Protein AF-A0A7K4VHZ4-F1 (afdb_monomer_lite)

Sequence (80 aa):
MSETFETLHNLVHKGVKVVMDIPYELWNETSAEVADLKKQCDVLVEEYEDVIEDWYRHHQTEDLSQFLCANHVLKGKDTS

pLDDT: mean 87.08, std 10.84, range [51.75, 98.31]

Radius of gyration: 20.01 Å; chains: 1; bounding box: 36×32×52 Å

Structure (mmCIF, N/CA/C/O backbone):
data_AF-A0A7K4VHZ4-F1
#
_entry.id   AF-A0A7K4VHZ4-F1
#
loop_
_atom_site.group_PDB
_atom_site.id
_atom_site.type_symbol
_atom_site.label_atom_id
_atom_site.label_alt_id
_atom_site.label_comp_id
_atom_site.label_asym_id
_atom_site.label_entity_id
_atom_site.label_seq_id
_atom_site.pdbx_PDB_ins_code
_atom_site.Cartn_x
_atom_site.Cartn_y
_atom_site.Cartn_z
_atom_site.occupancy
_atom_site.B_iso_or_equiv
_atom_site.auth_seq_id
_atom_site.auth_comp_id
_atom_site.auth_asym_id
_atom_site.auth_atom_id
_atom_site.pdbx_PDB_model_num
ATOM 1 N N . MET A 1 1 ? -1.883 -4.892 17.639 1.00 57.62 1 MET A N 1
ATOM 2 C CA . MET A 1 1 ? -2.714 -4.470 18.785 1.00 57.62 1 MET A CA 1
ATOM 3 C C . MET A 1 1 ? -2.054 -3.239 19.382 1.00 57.62 1 MET A C 1
ATOM 5 O O . MET A 1 1 ? -0.831 -3.205 19.395 1.00 57.62 1 MET A O 1
ATOM 9 N N . SER A 1 2 ? -2.802 -2.202 19.760 1.00 72.56 2 SER A N 1
ATOM 10 C CA . SER A 1 2 ? -2.189 -1.015 20.378 1.00 72.56 2 SER A CA 1
ATOM 11 C C . SER A 1 2 ? -1.800 -1.319 21.832 1.00 72.56 2 SER A C 1
ATOM 13 O O . SER A 1 2 ? -2.556 -1.975 22.550 1.00 72.56 2 SER A O 1
ATOM 15 N N . GLU A 1 3 ? -0.634 -0.828 22.262 1.00 75.00 3 GLU A N 1
ATOM 16 C CA . GLU A 1 3 ? -0.090 -0.976 23.625 1.00 75.00 3 GLU A CA 1
ATOM 17 C C . GLU A 1 3 ? -1.076 -0.477 24.705 1.00 75.00 3 GLU A C 1
ATOM 19 O O . GLU A 1 3 ? -1.191 -1.030 25.804 1.00 75.00 3 GLU A O 1
ATOM 24 N N . THR A 1 4 ? -1.875 0.539 24.368 1.00 78.50 4 THR A N 1
ATOM 25 C CA . THR A 1 4 ? -2.933 1.064 25.239 1.00 78.50 4 THR A CA 1
ATOM 26 C C . THR A 1 4 ? -4.045 0.039 25.457 1.00 78.50 4 THR A C 1
ATOM 28 O O . THR A 1 4 ? -4.472 -0.173 26.592 1.00 78.50 4 THR A O 1
ATOM 31 N N . PHE A 1 5 ? -4.491 -0.640 24.398 1.00 79.81 5 PHE A N 1
ATOM 32 C CA . PHE A 1 5 ? -5.542 -1.653 24.503 1.00 79.81 5 PHE A CA 1
ATOM 33 C C . PHE A 1 5 ? -5.058 -2.914 25.221 1.00 79.81 5 PHE A C 1
ATOM 35 O O . PHE A 1 5 ? -5.817 -3.492 25.995 1.00 79.81 5 PHE A O 1
ATOM 42 N N . GLU A 1 6 ? -3.786 -3.293 25.070 1.00 81.12 6 GLU A N 1
ATOM 43 C CA . GLU A 1 6 ? -3.168 -4.342 25.897 1.00 81.12 6 GLU A CA 1
ATOM 44 C C . GLU A 1 6 ? -3.207 -3.995 27.388 1.00 81.12 6 GLU A C 1
ATOM 46 O O . GLU A 1 6 ? -3.557 -4.831 28.225 1.00 81.12 6 GLU A O 1
ATOM 51 N N . THR A 1 7 ? -2.899 -2.746 27.737 1.00 84.62 7 THR A N 1
ATOM 52 C CA . THR A 1 7 ? -2.963 -2.278 29.127 1.00 84.62 7 THR A CA 1
ATOM 53 C C . THR A 1 7 ? -4.395 -2.319 29.664 1.00 84.62 7 THR A C 1
ATOM 55 O O . THR A 1 7 ? -4.623 -2.793 30.780 1.00 84.62 7 THR A O 1
ATOM 58 N N . LEU A 1 8 ? -5.376 -1.888 28.867 1.00 83.00 8 LEU A N 1
ATOM 59 C CA . LEU A 1 8 ? -6.791 -1.926 29.243 1.00 83.00 8 LEU A CA 1
ATOM 60 C C . LEU A 1 8 ? -7.304 -3.366 29.412 1.00 83.00 8 LEU A C 1
ATOM 62 O O . LEU A 1 8 ? -7.953 -3.655 30.418 1.00 83.00 8 LEU A O 1
ATOM 66 N N . HIS A 1 9 ? -6.955 -4.288 28.507 1.00 83.06 9 HIS A N 1
ATOM 67 C CA . HIS A 1 9 ? -7.282 -5.717 28.633 1.00 83.06 9 HIS A CA 1
ATOM 68 C C . HIS A 1 9 ? -6.701 -6.325 29.909 1.00 83.06 9 HIS A C 1
ATOM 70 O O . HIS A 1 9 ? -7.399 -7.037 30.630 1.00 83.06 9 HIS A O 1
ATOM 76 N N . ASN A 1 10 ? -5.454 -5.992 30.248 1.00 85.56 10 ASN A N 1
ATOM 77 C CA . ASN A 1 10 ? -4.813 -6.458 31.477 1.00 85.56 10 ASN A CA 1
ATOM 78 C C . ASN A 1 10 ? -5.517 -5.954 32.746 1.00 85.56 10 ASN A C 1
ATOM 80 O O . ASN A 1 10 ? -5.574 -6.673 33.745 1.00 85.56 10 ASN A O 1
ATOM 84 N N . LEU A 1 11 ? -6.056 -4.733 32.730 1.00 88.44 11 LEU A N 1
ATOM 85 C CA . LEU A 1 11 ? -6.833 -4.184 33.843 1.00 88.44 11 LEU A CA 1
ATOM 86 C C . LEU A 1 11 ? -8.188 -4.888 33.978 1.00 88.44 11 LEU A C 1
ATOM 88 O O . LEU A 1 11 ? -8.528 -5.328 35.078 1.00 88.44 11 LEU A O 1
ATOM 92 N N . VAL A 1 12 ? -8.913 -5.074 32.869 1.00 86.56 12 VAL A N 1
ATOM 93 C CA . VAL A 1 12 ? -10.176 -5.834 32.843 1.00 86.56 12 VAL A CA 1
ATOM 94 C C . VAL A 1 12 ? -9.958 -7.266 33.343 1.00 86.56 12 VAL A C 1
ATOM 96 O O . VAL A 1 12 ? -10.694 -7.731 34.212 1.00 86.56 12 VAL A O 1
ATOM 99 N N . HIS A 1 13 ? -8.895 -7.938 32.891 1.00 85.50 13 HIS A N 1
ATOM 100 C CA . HIS A 1 13 ? -8.540 -9.292 33.327 1.00 85.50 13 HIS A CA 1
ATOM 101 C C . HIS A 1 13 ? -8.197 -9.370 34.826 1.00 85.50 13 HIS A C 1
ATOM 103 O O . HIS A 1 13 ? -8.436 -10.384 35.477 1.00 85.50 13 HIS A O 1
ATOM 109 N N . LYS A 1 14 ? -7.674 -8.285 35.410 1.00 91.75 14 LYS A N 1
ATOM 110 C CA . LYS A 1 14 ? -7.430 -8.159 36.858 1.00 91.75 14 LYS A CA 1
ATOM 111 C C . LYS A 1 14 ? -8.687 -7.787 37.660 1.00 91.75 14 LYS A C 1
ATOM 113 O O . LYS A 1 14 ? -8.584 -7.543 38.859 1.00 91.75 14 LYS A O 1
ATOM 118 N N . GLY A 1 15 ? -9.860 -7.742 37.026 1.00 86.50 15 GLY A N 1
ATOM 119 C CA . GLY A 1 15 ? -11.136 -7.424 37.670 1.00 86.50 15 GLY A CA 1
ATOM 120 C C . GLY A 1 15 ? -11.388 -5.927 37.855 1.00 86.50 15 GLY A C 1
ATOM 121 O O . GLY A 1 15 ? -12.331 -5.544 38.548 1.00 86.50 15 GLY A O 1
ATOM 122 N N . VAL A 1 16 ? -10.568 -5.065 37.245 1.00 91.25 16 VAL A N 1
ATOM 123 C CA . VAL A 1 16 ? -10.806 -3.620 37.251 1.00 91.25 16 VAL A CA 1
ATOM 124 C C . VAL A 1 16 ? -11.938 -3.313 36.279 1.00 91.25 16 VAL A C 1
ATOM 126 O O . VAL A 1 16 ? -11.868 -3.633 35.094 1.00 91.25 16 VAL A O 1
ATOM 129 N N . LYS A 1 17 ? -12.988 -2.654 36.776 1.00 81.25 17 LYS A N 1
ATOM 130 C CA . LYS A 1 17 ? -14.084 -2.178 35.932 1.00 81.25 17 LYS A CA 1
ATOM 131 C C . LYS A 1 17 ? -13.612 -0.975 35.115 1.00 81.25 17 LYS A C 1
ATOM 133 O O . LYS A 1 17 ? -13.571 0.142 35.623 1.00 81.25 17 LYS A O 1
ATOM 138 N N . VAL A 1 18 ? -13.280 -1.211 33.852 1.00 80.38 18 VAL A N 1
ATOM 139 C CA . VAL A 1 18 ? -13.011 -0.161 32.865 1.00 80.38 18 VAL A CA 1
ATOM 140 C C . VAL A 1 18 ? -14.317 0.158 32.142 1.00 80.38 18 VAL A C 1
ATOM 142 O O . VAL A 1 18 ? -14.980 -0.744 31.634 1.00 80.38 18 VAL A O 1
ATOM 145 N N . VAL A 1 19 ? -14.707 1.431 32.118 1.00 77.25 19 VAL A N 1
ATOM 146 C CA . VAL A 1 19 ? -15.855 1.906 31.334 1.00 77.25 19 VAL A CA 1
ATOM 147 C C . VAL A 1 19 ? -15.308 2.637 30.116 1.00 77.25 19 VAL A C 1
ATOM 149 O O . VAL A 1 19 ? -14.522 3.566 30.274 1.00 77.25 19 VAL A O 1
ATOM 152 N N . MET A 1 20 ? -15.708 2.202 28.924 1.00 75.38 20 MET A N 1
ATOM 153 C CA . MET A 1 20 ? -15.400 2.864 27.658 1.00 75.38 20 MET A CA 1
ATOM 154 C C . MET A 1 20 ? -16.679 3.036 26.843 1.00 75.38 20 MET A C 1
ATOM 156 O O . MET A 1 20 ? -17.590 2.216 26.948 1.00 75.38 20 MET A O 1
ATOM 160 N N . ASP A 1 21 ? -16.702 4.059 25.989 1.00 80.19 21 ASP A N 1
ATOM 161 C CA . ASP A 1 21 ? -17.811 4.337 25.065 1.00 80.19 21 ASP A CA 1
ATOM 162 C C . ASP A 1 21 ? -17.850 3.371 23.861 1.00 80.19 21 ASP A C 1
ATOM 164 O O . ASP A 1 21 ? -18.727 3.466 23.005 1.00 80.19 21 ASP A O 1
ATOM 168 N N . ILE A 1 22 ? -16.906 2.423 23.799 1.00 74.62 22 ILE A N 1
ATOM 169 C CA . ILE A 1 22 ? -16.763 1.426 22.736 1.00 74.62 22 ILE A CA 1
ATOM 170 C C . ILE A 1 22 ? -16.971 0.018 23.331 1.00 74.62 22 ILE A C 1
ATOM 172 O O . ILE A 1 22 ? -16.309 -0.320 24.323 1.00 74.62 22 ILE A O 1
ATOM 176 N N . PRO A 1 23 ? -17.851 -0.822 22.744 1.00 79.88 23 PRO A N 1
ATOM 177 C CA . PRO A 1 23 ? -18.057 -2.212 23.155 1.00 79.88 23 PRO A CA 1
ATOM 178 C C . PRO A 1 23 ? -16.754 -3.014 23.215 1.00 79.88 23 PRO A C 1
ATOM 180 O O . PRO A 1 23 ? -15.895 -2.859 22.352 1.00 79.88 23 PRO A O 1
ATOM 183 N N . TYR A 1 24 ? -16.635 -3.915 24.196 1.00 74.81 24 TYR A N 1
ATOM 184 C CA . TYR A 1 24 ? -15.431 -4.732 24.426 1.00 74.81 24 TYR A CA 1
ATOM 185 C C . TYR A 1 24 ? -14.966 -5.511 23.183 1.00 74.81 24 TYR A C 1
ATOM 187 O O . TYR A 1 24 ? -13.770 -5.662 22.949 1.00 74.81 24 TYR A O 1
ATOM 195 N N . GLU A 1 25 ? -15.912 -5.956 22.356 1.00 73.25 25 GLU A N 1
ATOM 196 C CA . GLU A 1 25 ? -15.655 -6.690 21.111 1.00 73.25 25 GLU A CA 1
ATOM 197 C C . GLU A 1 25 ? -14.852 -5.868 20.091 1.00 73.25 25 GLU A C 1
ATOM 199 O O . GLU A 1 25 ? -14.054 -6.430 19.345 1.00 73.25 25 GLU A O 1
ATOM 204 N N . LEU A 1 26 ? -14.995 -4.539 20.113 1.00 72.31 26 LEU A N 1
ATOM 205 C CA . LEU A 1 26 ? -14.357 -3.630 19.158 1.00 72.31 26 LEU A CA 1
ATOM 206 C C . LEU A 1 26 ? -13.014 -3.079 19.665 1.00 72.31 26 LEU A C 1
ATOM 208 O O . LEU A 1 26 ? -12.376 -2.272 19.000 1.00 72.31 26 LEU A O 1
ATOM 212 N N . TRP A 1 27 ? -12.541 -3.500 20.843 1.00 74.81 27 TRP A N 1
ATOM 213 C CA . TRP A 1 27 ? -11.282 -2.997 21.418 1.00 74.81 27 TRP A CA 1
ATOM 214 C C . TRP A 1 27 ? -10.039 -3.439 20.645 1.00 74.81 27 TRP A C 1
ATOM 216 O O . TRP A 1 27 ? -8.977 -2.834 20.767 1.00 74.81 27 TRP A O 1
ATOM 226 N N . ASN A 1 28 ? -10.161 -4.507 19.861 1.00 70.50 28 ASN A N 1
ATOM 227 C CA . ASN A 1 28 ? -9.083 -4.996 19.010 1.00 70.50 28 ASN A CA 1
ATOM 228 C C . ASN A 1 28 ? -9.226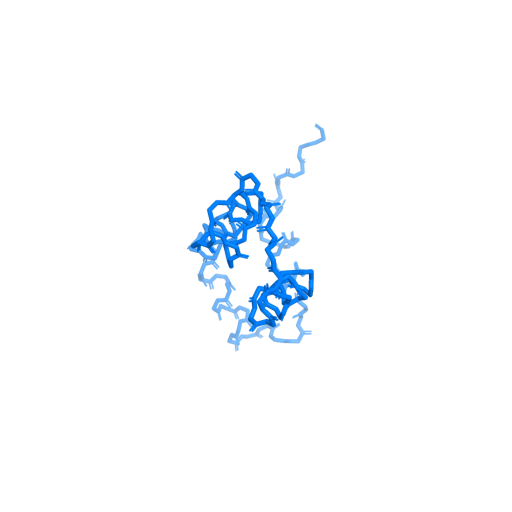 -4.523 17.560 1.00 70.50 28 ASN A C 1
ATOM 230 O O . ASN A 1 28 ? -8.375 -4.859 16.734 1.00 70.50 28 ASN A O 1
ATOM 234 N N . GLU A 1 29 ? -10.278 -3.765 17.244 1.00 73.56 29 GLU A N 1
ATOM 235 C CA . GLU A 1 29 ? -10.452 -3.202 15.915 1.00 73.56 29 GLU A CA 1
ATOM 236 C C . GLU A 1 29 ? -9.492 -2.031 15.706 1.00 73.56 29 GLU A C 1
ATOM 238 O O . GLU A 1 29 ? -9.221 -1.221 16.595 1.00 73.56 29 GLU A O 1
ATOM 243 N N . THR A 1 30 ? -8.92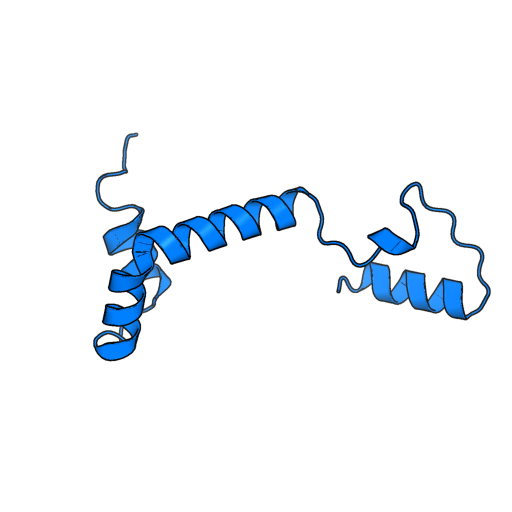8 -1.959 14.504 1.00 74.44 30 THR A N 1
ATOM 244 C CA . THR A 1 30 ? -8.192 -0.776 14.061 1.00 74.44 30 THR A CA 1
ATOM 245 C C . THR A 1 30 ? -9.150 0.407 13.970 1.00 74.44 30 THR A C 1
ATOM 247 O O . THR A 1 30 ? -10.320 0.215 13.641 1.00 74.44 30 THR A O 1
ATOM 250 N N . SER A 1 31 ? -8.668 1.630 14.211 1.00 82.50 31 SER A N 1
ATOM 251 C CA . SER A 1 31 ? -9.513 2.819 14.051 1.00 82.50 31 SER A CA 1
ATOM 252 C C . SER A 1 31 ? -10.092 2.898 12.634 1.00 82.50 31 SER A C 1
ATOM 254 O O . SER A 1 31 ? -9.517 2.342 11.690 1.00 82.50 31 SER A O 1
ATOM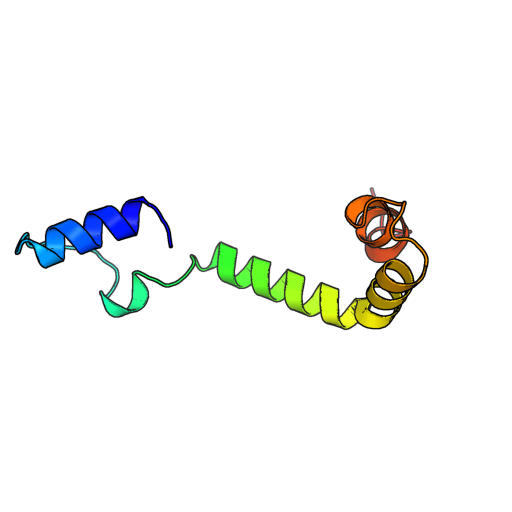 256 N N . ALA A 1 32 ? -11.218 3.596 12.477 1.00 82.25 32 ALA A N 1
ATOM 257 C CA . ALA A 1 32 ? -11.877 3.739 11.180 1.00 82.25 32 ALA A CA 1
ATOM 258 C C . ALA A 1 32 ? -10.929 4.320 10.117 1.00 82.25 32 ALA A C 1
ATOM 260 O O . ALA A 1 32 ? -10.932 3.867 8.978 1.00 82.25 32 ALA A O 1
ATOM 261 N N . GLU A 1 33 ? -10.064 5.258 10.503 1.00 84.44 33 GLU A N 1
ATOM 262 C CA . GLU A 1 33 ? -9.058 5.871 9.633 1.00 84.44 33 GLU A CA 1
ATOM 263 C C . GLU A 1 33 ? -8.000 4.860 9.176 1.00 84.44 33 GLU A C 1
ATOM 265 O O . GLU A 1 33 ? -7.611 4.849 8.012 1.00 84.44 33 GLU A O 1
ATOM 270 N N . VAL A 1 34 ? -7.544 3.982 10.075 1.00 87.50 34 VAL A N 1
ATOM 271 C CA . VAL A 1 34 ? -6.564 2.938 9.737 1.00 87.50 34 VAL A CA 1
ATOM 272 C C . VAL A 1 34 ? -7.201 1.856 8.866 1.00 87.50 34 VAL A C 1
ATOM 274 O O . VAL A 1 34 ? -6.560 1.365 7.938 1.00 87.50 34 VAL A O 1
ATOM 277 N N . ALA A 1 35 ? -8.457 1.494 9.133 1.00 86.88 35 ALA A N 1
ATOM 278 C CA . ALA A 1 35 ? -9.204 0.547 8.313 1.00 86.88 35 ALA A CA 1
ATOM 279 C C . ALA A 1 35 ? -9.447 1.093 6.896 1.00 86.88 35 ALA A C 1
ATOM 281 O O . ALA A 1 35 ? -9.275 0.365 5.918 1.00 86.88 35 ALA A O 1
ATOM 282 N N . ASP A 1 36 ? -9.788 2.378 6.778 1.00 89.38 36 ASP A N 1
ATOM 283 C CA . ASP A 1 36 ? -9.950 3.043 5.487 1.00 89.38 36 ASP A CA 1
ATOM 284 C C . ASP A 1 36 ? -8.621 3.129 4.725 1.00 89.38 36 ASP A C 1
ATOM 286 O O . ASP A 1 36 ? -8.557 2.744 3.558 1.00 89.38 36 ASP A O 1
ATOM 290 N N . LEU A 1 37 ? -7.528 3.514 5.394 1.00 93.88 37 LEU A N 1
ATOM 291 C CA . LEU A 1 37 ? -6.197 3.519 4.783 1.00 93.88 37 LEU A CA 1
ATOM 292 C C . LEU A 1 37 ? -5.788 2.122 4.299 1.00 93.88 37 LEU A C 1
ATOM 294 O O . LEU A 1 37 ? -5.281 1.980 3.190 1.00 93.88 37 LEU A O 1
ATOM 298 N N . LYS A 1 38 ? -6.041 1.078 5.098 1.00 91.56 38 LYS A N 1
ATOM 299 C CA . LYS A 1 38 ? -5.773 -0.308 4.695 1.00 91.56 38 LYS A CA 1
ATOM 300 C C . LYS A 1 38 ? -6.531 -0.660 3.415 1.00 91.56 38 LYS A C 1
ATOM 302 O O . LYS A 1 38 ? -5.924 -1.189 2.493 1.00 91.56 38 LYS A O 1
ATOM 307 N N . LYS A 1 39 ? -7.817 -0.308 3.332 1.00 93.12 39 LYS A N 1
ATOM 308 C CA . LYS A 1 39 ? -8.626 -0.523 2.128 1.00 93.12 39 LYS A CA 1
ATOM 309 C C . LYS A 1 39 ? -8.043 0.196 0.908 1.00 93.12 39 LYS A C 1
ATOM 311 O O . LYS A 1 39 ? -8.047 -0.365 -0.182 1.00 93.12 39 LYS A O 1
ATOM 316 N N . GLN A 1 40 ? -7.531 1.416 1.073 1.00 94.62 40 GLN A N 1
ATOM 317 C CA . GLN A 1 40 ? -6.849 2.128 -0.014 1.00 94.62 40 GLN A CA 1
ATOM 318 C C . GLN A 1 40 ? -5.568 1.402 -0.455 1.00 94.62 40 GLN A C 1
ATOM 320 O O . GLN A 1 40 ? -5.304 1.311 -1.652 1.00 94.62 40 GLN A O 1
ATOM 325 N N . CYS A 1 41 ? -4.796 0.840 0.482 1.00 95.69 41 CYS A N 1
ATOM 326 C CA . CYS A 1 41 ? -3.643 0.001 0.153 1.00 95.69 41 CYS A CA 1
ATOM 327 C C . CYS A 1 41 ? -4.046 -1.285 -0.577 1.00 95.69 41 CYS A C 1
ATOM 329 O O . CYS A 1 41 ? -3.363 -1.663 -1.523 1.00 95.69 41 CYS A O 1
ATOM 331 N N . ASP A 1 42 ? -5.138 -1.935 -0.172 1.00 96.50 42 ASP A N 1
ATOM 332 C CA . ASP A 1 42 ? -5.627 -3.152 -0.826 1.00 96.50 42 ASP A CA 1
ATOM 333 C C . ASP A 1 42 ? -5.980 -2.864 -2.301 1.00 96.50 42 ASP A C 1
ATOM 335 O O . ASP A 1 42 ? -5.498 -3.557 -3.193 1.00 96.50 42 ASP A O 1
ATOM 339 N N . VAL A 1 43 ? -6.698 -1.765 -2.580 1.00 96.50 43 VAL A N 1
ATOM 340 C CA . VAL A 1 43 ? -6.994 -1.318 -3.959 1.00 96.50 43 VAL A CA 1
ATOM 341 C C . VAL A 1 43 ? -5.718 -1.009 -4.747 1.00 96.50 43 VAL A C 1
ATOM 343 O O . VAL A 1 43 ? -5.619 -1.362 -5.918 1.00 96.50 43 VAL A O 1
ATOM 346 N N . LEU A 1 44 ? -4.729 -0.367 -4.118 1.00 96.31 44 LEU A N 1
ATOM 347 C CA . LEU A 1 44 ? -3.445 -0.078 -4.760 1.00 96.31 44 LEU A CA 1
ATOM 348 C C . LEU A 1 44 ? -2.712 -1.365 -5.163 1.00 96.31 44 LEU A C 1
ATOM 350 O O . LEU A 1 44 ? -2.146 -1.438 -6.248 1.00 96.31 44 LEU A O 1
ATOM 354 N N . VAL A 1 45 ? -2.707 -2.376 -4.295 1.00 97.06 45 VAL A N 1
ATOM 355 C CA . VAL A 1 45 ? -2.066 -3.662 -4.593 1.00 97.06 45 VAL A CA 1
ATOM 356 C C . VAL A 1 45 ? -2.784 -4.367 -5.740 1.00 97.06 45 VAL A C 1
ATOM 358 O O . VAL A 1 45 ? -2.112 -4.871 -6.632 1.00 97.06 45 VAL A O 1
ATOM 361 N N . GLU A 1 46 ? -4.118 -4.357 -5.750 1.00 97.62 46 GLU A N 1
ATOM 362 C CA . GLU A 1 46 ? -4.917 -4.934 -6.837 1.00 97.62 46 GLU A CA 1
ATOM 363 C C . GLU A 1 46 ? -4.682 -4.215 -8.179 1.00 97.62 46 GLU A C 1
ATOM 365 O O . GLU A 1 46 ? -4.506 -4.863 -9.206 1.00 97.62 46 GLU A O 1
ATOM 370 N N . GLU A 1 47 ? -4.644 -2.879 -8.196 1.00 97.50 47 GLU A N 1
ATOM 371 C CA . GLU A 1 47 ? -4.464 -2.097 -9.431 1.00 97.50 47 GLU A CA 1
ATOM 372 C C . GLU A 1 47 ? -3.056 -2.255 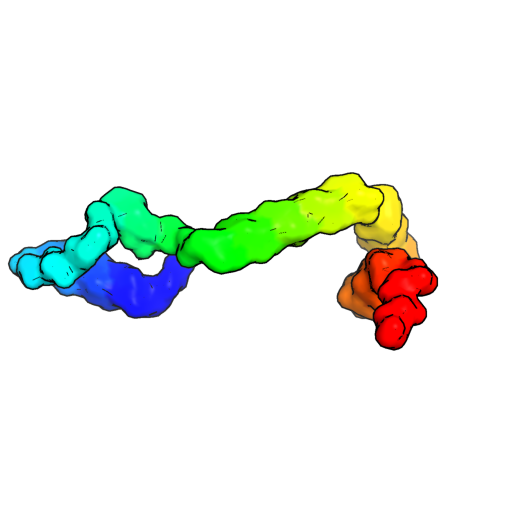-10.031 1.00 97.50 47 GLU A C 1
ATOM 374 O O . GLU A 1 47 ? -2.896 -2.216 -11.251 1.00 97.50 47 GLU A O 1
ATOM 379 N N . TYR A 1 48 ? -2.034 -2.434 -9.188 1.00 97.75 48 TYR A N 1
ATOM 380 C CA . TYR A 1 48 ? -0.627 -2.486 -9.600 1.00 97.75 48 TYR A CA 1
ATOM 381 C C . TYR A 1 48 ? 0.006 -3.878 -9.419 1.00 97.75 48 TYR A C 1
ATOM 383 O O . TYR A 1 48 ? 1.232 -3.975 -9.363 1.00 97.75 48 TYR A O 1
ATOM 391 N N . GLU A 1 49 ? -0.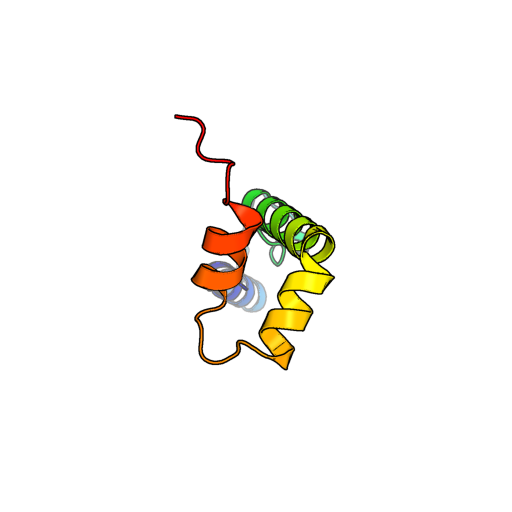793 -4.950 -9.358 1.00 98.12 49 GLU A N 1
ATOM 392 C CA . GLU A 1 49 ? -0.326 -6.330 -9.128 1.00 98.12 49 GLU A CA 1
ATOM 393 C C . GLU A 1 49 ? 0.811 -6.727 -10.085 1.00 98.12 49 GLU A C 1
ATOM 395 O O . GLU A 1 49 ? 1.885 -7.122 -9.630 1.00 98.12 49 GLU A O 1
ATOM 400 N N . ASP A 1 50 ? 0.632 -6.514 -11.393 1.00 98.12 50 ASP A N 1
ATOM 401 C CA . ASP A 1 50 ? 1.637 -6.840 -12.417 1.00 98.12 50 ASP A CA 1
ATOM 402 C C . ASP A 1 50 ? 2.966 -6.087 -12.205 1.00 98.12 50 ASP A C 1
ATOM 404 O O . ASP A 1 50 ? 4.052 -6.631 -12.408 1.00 98.12 50 ASP A O 1
ATOM 408 N N . VAL A 1 51 ? 2.893 -4.821 -11.781 1.00 97.88 51 VAL A N 1
ATOM 409 C CA . VAL A 1 51 ? 4.068 -3.971 -11.521 1.00 97.88 51 VAL A CA 1
ATOM 410 C C . VAL A 1 51 ? 4.799 -4.445 -10.266 1.00 97.88 51 VAL A C 1
ATOM 412 O O . VAL A 1 51 ? 6.029 -4.489 -10.235 1.00 97.88 51 VAL A O 1
ATOM 415 N N . ILE A 1 52 ? 4.048 -4.814 -9.227 1.00 98.19 52 ILE A N 1
ATOM 416 C CA . ILE A 1 52 ? 4.595 -5.367 -7.985 1.00 98.19 52 ILE A CA 1
ATOM 417 C C . ILE A 1 52 ? 5.269 -6.714 -8.263 1.00 98.19 52 ILE A C 1
ATOM 419 O O . ILE A 1 52 ? 6.365 -6.969 -7.757 1.00 98.19 52 ILE A O 1
ATOM 423 N N . GLU A 1 53 ? 4.655 -7.564 -9.085 1.00 98.31 53 GLU A N 1
ATOM 424 C CA . GLU A 1 53 ? 5.228 -8.846 -9.485 1.00 98.31 53 GLU A CA 1
ATOM 425 C C . GLU A 1 53 ? 6.517 -8.663 -10.296 1.00 98.31 53 GLU A C 1
ATOM 427 O O . GLU A 1 53 ? 7.508 -9.353 -10.039 1.00 98.31 53 GLU A O 1
ATOM 432 N N . ASP A 1 54 ? 6.543 -7.712 -11.231 1.00 98.25 54 ASP A N 1
ATOM 433 C CA . ASP A 1 54 ? 7.742 -7.382 -12.000 1.00 98.25 54 ASP A CA 1
ATOM 434 C C . ASP A 1 54 ? 8.877 -6.881 -11.099 1.00 98.25 54 ASP A C 1
ATOM 436 O O . ASP A 1 54 ? 10.007 -7.377 -11.183 1.00 98.25 54 ASP A O 1
ATOM 440 N N . TRP A 1 55 ? 8.571 -5.986 -10.152 1.00 98.31 55 TRP A N 1
ATOM 441 C CA . TRP A 1 55 ? 9.551 -5.548 -9.162 1.00 98.31 55 TRP A CA 1
ATOM 442 C C . TRP A 1 55 ? 10.106 -6.725 -8.365 1.00 98.31 55 TRP A C 1
ATOM 444 O O . TRP A 1 55 ? 11.325 -6.892 -8.243 1.00 98.31 55 TRP A O 1
ATOM 454 N N . TYR A 1 56 ? 9.209 -7.584 -7.875 1.00 97.75 56 TYR A N 1
ATOM 455 C CA . TYR A 1 56 ? 9.573 -8.750 -7.087 1.00 97.75 56 TYR A CA 1
ATOM 456 C C . TYR A 1 56 ? 10.431 -9.735 -7.877 1.00 97.75 56 TYR A C 1
ATOM 458 O O . TYR A 1 56 ? 11.292 -10.376 -7.286 1.00 97.75 56 TYR A O 1
ATOM 466 N N . ARG A 1 57 ? 10.238 -9.883 -9.191 1.00 98.00 57 ARG A N 1
ATOM 467 C CA . ARG A 1 57 ? 11.009 -10.831 -10.012 1.00 98.00 57 ARG A CA 1
ATOM 468 C C . ARG A 1 57 ? 12.325 -10.256 -10.529 1.00 98.00 57 ARG A C 1
ATOM 470 O O . ARG A 1 57 ? 13.283 -11.018 -10.666 1.00 98.00 57 ARG A O 1
ATOM 477 N N . HIS A 1 58 ? 12.386 -8.955 -10.817 1.00 97.75 58 HIS A N 1
ATOM 478 C CA . HIS A 1 58 ? 13.470 -8.381 -11.623 1.00 97.75 58 HIS A CA 1
ATOM 479 C C . HIS A 1 58 ? 14.141 -7.132 -11.027 1.00 97.75 58 HIS A C 1
ATOM 481 O O . HIS A 1 58 ? 15.292 -6.863 -11.370 1.00 97.75 58 HIS A O 1
ATOM 487 N N . HIS A 1 59 ? 13.488 -6.393 -10.122 1.00 96.38 59 HIS A N 1
ATOM 488 C CA . HIS A 1 59 ? 13.951 -5.068 -9.670 1.00 96.38 59 HIS A CA 1
ATOM 489 C C . HIS A 1 59 ? 14.206 -4.960 -8.160 1.00 96.38 59 HIS A C 1
ATOM 491 O O . HIS A 1 59 ? 14.258 -3.864 -7.614 1.00 96.38 59 HIS A O 1
ATOM 497 N N . GLN A 1 60 ? 14.466 -6.082 -7.487 1.00 94.81 60 GLN A N 1
ATOM 498 C CA . GLN A 1 60 ? 14.701 -6.163 -6.033 1.00 94.81 60 GLN A CA 1
ATOM 499 C C . GLN A 1 60 ? 15.861 -5.284 -5.514 1.00 94.81 60 GLN A C 1
ATOM 501 O O . GLN A 1 60 ? 15.981 -5.062 -4.312 1.00 94.81 60 GLN A O 1
ATOM 506 N N . THR A 1 61 ? 16.756 -4.819 -6.393 1.00 96.81 61 THR A N 1
ATOM 507 C CA . THR A 1 61 ? 17.838 -3.884 -6.040 1.00 96.81 61 THR A CA 1
ATOM 508 C C . THR A 1 61 ? 17.369 -2.433 -5.901 1.00 96.81 61 THR A C 1
ATOM 510 O O . THR A 1 61 ? 18.114 -1.612 -5.371 1.00 96.81 61 THR A O 1
ATOM 513 N N . GLU A 1 62 ? 16.181 -2.099 -6.406 1.00 96.06 62 GLU A N 1
ATOM 514 C CA . GLU A 1 62 ? 15.540 -0.791 -6.258 1.00 96.06 62 GLU A CA 1
ATOM 515 C C . GLU A 1 62 ? 14.560 -0.819 -5.079 1.00 96.06 62 GLU A C 1
ATOM 517 O O . GLU A 1 62 ? 13.911 -1.832 -4.830 1.00 96.06 62 GLU A O 1
ATOM 522 N N . ASP A 1 63 ? 14.434 0.291 -4.349 1.00 97.31 63 ASP A N 1
ATOM 523 C CA . ASP A 1 63 ? 13.437 0.405 -3.282 1.00 97.31 63 ASP A CA 1
ATOM 524 C C . ASP A 1 63 ? 12.014 0.313 -3.856 1.00 97.31 63 ASP A C 1
ATOM 526 O O . ASP A 1 63 ? 11.680 1.009 -4.817 1.00 97.31 63 ASP A O 1
ATOM 530 N N . LEU A 1 64 ? 11.162 -0.517 -3.244 1.00 95.81 64 LEU A N 1
ATOM 531 C CA . LEU A 1 64 ? 9.790 -0.723 -3.711 1.00 95.81 64 LEU A CA 1
ATOM 532 C C . LEU A 1 64 ? 8.987 0.580 -3.712 1.00 95.81 64 LEU A C 1
ATOM 534 O O . LEU A 1 64 ? 8.196 0.797 -4.620 1.00 95.81 64 LEU A O 1
ATOM 538 N N . SER A 1 65 ? 9.179 1.460 -2.728 1.00 94.50 65 SER A N 1
ATOM 539 C CA . SER A 1 65 ? 8.439 2.726 -2.655 1.00 94.50 65 SER A CA 1
ATOM 540 C C . SER A 1 65 ? 8.826 3.643 -3.812 1.00 94.50 65 SER A C 1
ATOM 542 O O . SER A 1 65 ? 7.968 4.303 -4.395 1.00 94.50 65 SER A O 1
ATOM 544 N N . GLN A 1 66 ? 10.105 3.665 -4.187 1.00 96.06 66 GLN A N 1
ATOM 545 C CA . GLN A 1 66 ? 10.558 4.421 -5.351 1.00 96.06 66 GLN A CA 1
ATOM 546 C C . GLN A 1 66 ? 10.011 3.822 -6.654 1.00 96.06 66 GLN A C 1
ATOM 548 O O . GLN A 1 66 ? 9.421 4.546 -7.458 1.00 96.06 66 GLN A O 1
ATOM 553 N N . PHE A 1 67 ? 10.155 2.507 -6.838 1.00 97.06 67 PHE A N 1
ATOM 554 C CA . PHE A 1 67 ? 9.674 1.814 -8.029 1.00 97.06 67 PHE A CA 1
ATOM 555 C C . PHE A 1 67 ? 8.151 1.925 -8.145 1.00 97.06 67 PHE A C 1
ATOM 557 O O . PHE A 1 67 ? 7.642 2.572 -9.049 1.00 97.06 67 PHE A O 1
ATOM 564 N N . LEU A 1 68 ? 7.399 1.381 -7.192 1.00 96.12 68 LEU A N 1
ATOM 565 C CA . LEU A 1 68 ? 5.942 1.369 -7.239 1.00 96.12 68 LEU A CA 1
ATOM 566 C C . LEU A 1 68 ? 5.357 2.780 -7.120 1.00 96.12 68 LEU A C 1
ATOM 568 O O . LEU A 1 68 ? 4.615 3.215 -7.999 1.00 96.12 68 LEU A O 1
ATOM 572 N N . CYS A 1 69 ? 5.671 3.523 -6.057 1.00 94.44 69 CYS A N 1
ATOM 573 C CA . CYS A 1 69 ? 4.944 4.760 -5.779 1.00 94.44 69 CYS A CA 1
ATOM 574 C C . CYS A 1 69 ? 5.377 5.900 -6.707 1.00 94.44 69 CYS A C 1
ATOM 576 O O . CYS A 1 69 ? 4.529 6.489 -7.375 1.00 94.44 69 CYS A O 1
ATOM 578 N N . ALA A 1 70 ? 6.672 6.216 -6.782 1.00 93.50 70 ALA A N 1
ATOM 579 C CA . ALA A 1 70 ? 7.137 7.357 -7.575 1.00 93.50 70 ALA A CA 1
ATOM 580 C C . ALA A 1 70 ? 7.106 7.068 -9.085 1.00 93.50 70 ALA A C 1
ATOM 582 O O . ALA A 1 70 ? 6.599 7.882 -9.861 1.00 93.50 70 ALA A O 1
ATOM 583 N N . ASN A 1 71 ? 7.609 5.906 -9.513 1.00 95.25 71 ASN A N 1
ATOM 584 C CA . ASN A 1 71 ? 7.783 5.622 -10.940 1.00 95.25 71 ASN A CA 1
ATOM 585 C C . ASN A 1 71 ? 6.519 5.071 -11.622 1.00 95.25 71 ASN A C 1
ATOM 587 O O . ASN A 1 71 ? 6.452 5.109 -12.853 1.00 95.25 71 ASN A O 1
ATOM 591 N N . HIS A 1 72 ? 5.523 4.587 -10.871 1.00 94.81 72 HIS A N 1
ATOM 592 C CA . HIS A 1 72 ? 4.284 4.040 -11.437 1.00 94.81 72 HIS A CA 1
ATOM 593 C C . HIS A 1 72 ? 3.027 4.743 -10.914 1.00 94.81 72 HIS A C 1
ATOM 595 O O . HIS A 1 72 ? 2.330 5.384 -11.697 1.00 94.81 72 HIS A O 1
ATOM 601 N N . VAL A 1 73 ? 2.744 4.678 -9.611 1.00 94.62 73 VAL A N 1
ATOM 602 C CA . VAL A 1 73 ? 1.470 5.158 -9.041 1.00 94.62 73 VAL A CA 1
ATOM 603 C C . VAL A 1 73 ? 1.287 6.665 -9.219 1.00 94.62 73 VAL A C 1
ATOM 605 O O . VAL A 1 73 ? 0.202 7.106 -9.605 1.00 94.62 73 VAL A O 1
ATOM 608 N N . LEU A 1 74 ? 2.326 7.452 -8.927 1.00 92.75 74 LEU A N 1
ATOM 609 C CA . LEU A 1 74 ? 2.312 8.919 -8.976 1.00 92.75 74 LEU A CA 1
ATOM 610 C C . LEU A 1 74 ? 2.716 9.477 -10.346 1.00 92.75 74 LEU A C 1
ATOM 612 O O . LEU A 1 74 ? 2.510 10.659 -10.622 1.00 92.75 74 LEU A O 1
ATOM 616 N N . LYS A 1 75 ? 3.265 8.642 -11.231 1.00 90.31 75 LYS A N 1
ATOM 617 C CA . LYS A 1 75 ? 3.785 9.081 -12.526 1.00 90.31 75 LYS A CA 1
ATOM 618 C C . LYS A 1 75 ? 2.694 9.751 -13.362 1.00 90.31 75 LYS A C 1
ATOM 620 O O . LYS A 1 75 ? 1.707 9.129 -13.745 1.00 90.31 75 LYS A O 1
ATOM 625 N N . GLY A 1 76 ? 2.895 11.031 -13.673 1.00 82.00 76 GLY A N 1
ATOM 626 C CA . GLY A 1 76 ? 1.950 11.829 -14.461 1.00 82.00 76 GLY A CA 1
ATOM 627 C C . GLY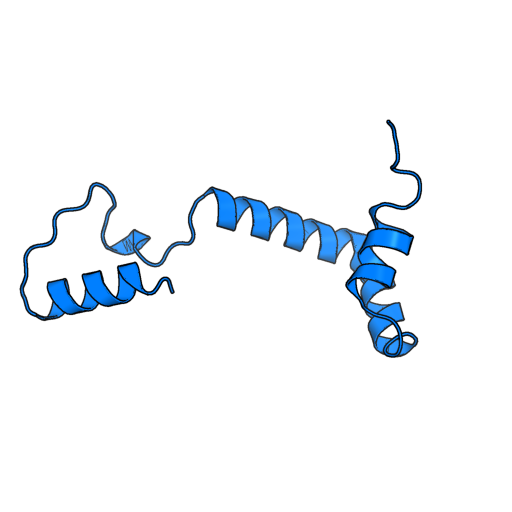 A 1 76 ? 0.700 12.285 -13.700 1.00 82.00 76 GLY A C 1
ATOM 628 O O . GLY A 1 76 ? -0.172 12.896 -14.313 1.00 82.00 76 GLY A O 1
ATOM 629 N N . LYS A 1 77 ? 0.615 12.024 -12.387 1.00 78.31 77 LYS A N 1
ATOM 630 C CA . LYS A 1 77 ? -0.444 12.527 -11.495 1.00 78.31 77 LYS A CA 1
ATOM 631 C C . LYS A 1 77 ? -0.034 13.796 -10.737 1.00 78.31 77 LYS A C 1
ATOM 633 O O . LYS A 1 77 ? -0.810 14.292 -9.925 1.00 78.31 77 LYS A O 1
ATOM 638 N N . ASP A 1 78 ? 1.138 14.355 -11.044 1.00 66.00 78 ASP A N 1
ATOM 639 C CA . ASP A 1 78 ? 1.564 15.677 -10.582 1.00 66.00 78 ASP A CA 1
ATOM 640 C C . ASP A 1 78 ? 0.735 16.773 -11.274 1.00 66.00 78 ASP A C 1
ATOM 642 O O . ASP A 1 78 ? 1.169 17.422 -12.227 1.00 66.00 78 ASP A O 1
ATOM 646 N N . THR A 1 79 ? -0.495 16.979 -10.815 1.00 56.88 79 THR A N 1
ATOM 647 C CA . THR A 1 79 ? -1.242 18.215 -11.060 1.00 56.88 79 THR A CA 1
ATOM 648 C C . THR A 1 79 ? -1.086 19.104 -9.834 1.00 56.88 79 THR A C 1
ATOM 650 O O . THR A 1 79 ? -1.594 18.766 -8.765 1.00 56.88 79 THR A O 1
ATOM 653 N N . SER A 1 80 ? -0.323 20.192 -10.004 1.00 51.75 80 SER A N 1
ATOM 654 C CA . SER A 1 80 ? -0.178 21.300 -9.046 1.00 51.75 80 SER A CA 1
ATOM 655 C C . SER A 1 80 ? -1.506 21.951 -8.672 1.00 51.75 80 SER A C 1
ATOM 657 O O . SER A 1 80 ? -2.423 21.949 -9.525 1.00 51.75 80 SER A O 1
#

Foldseek 3Di:
DDPVLVVVVVCVVVVHDDDDPDDPVCSPPDPPVVVVVVVVVVVLCVVCVVQVVCCVVPVVVDDPCCSSPVVPVCVPVPDD

Secondary structure (DSSP, 8-state):
--HHHHHHHHHHHTT-----SS-GGGGGSPPHHHHHHHHHHHHHHHHTHHHHHHHHHH-TTS-HIIIIIIIIISTT----

Organism: NCBI:txid337179

InterPro domains:
  IPR021852 Domain of unknown function DUF3456 [PF11938] (4-72)